Protein AF-A0A3B8IZH9-F1 (afdb_monomer_lite)

Foldseek 3Di:
DDDDDADDWDWDDDPQKIWTFGADDDDDDDDDDDDQDDDDPADPPFLLSVLSVVLSVVLVVQLVVLLVVQVVVLVVQLVPDDTAHPVGIDMDGPVVVVVSVVVSVVSNVVSVVVSVVSSCVSSVVVVCVSPDPVNVVVSCVRDDPVRD

Sequence (148 aa):
MDLRKVKAPIEGKKGQFHYYWDTDTSAIAHLTNMVVYVSSRYKPGSCPYEAIATHERVHGKDAVSSFNLHKDSLFTDLEGITVPQAATPFEGTGADVDAEEARLASKVGASLQRFGQKFHKSYSKLKAYRDSAHQYEKVNKQCPKGEW

pLDDT: mean 81.01, std 16.4, range [29.95, 96.31]

Radius of gyration: 24.13 Å; chains: 1; bounding box: 52×28×68 Å

Secondary structure (DSSP, 8-state):
------PPP--EEETTEEEE-BS-----------------SSPTTSHHHHHHHHHHHHHHHHHHHHHHHHHHHHHHHHHT----BTTB-EEE-HHHHHHHHHHHHHHHHHHHHHHHHHHHHHHHHHHHHHTSHHHHHHHHTTS-GGG-

Structure (mmCIF, N/CA/C/O backbone):
data_AF-A0A3B8IZH9-F1
#
_entry.id   AF-A0A3B8IZH9-F1
#
loop_
_atom_site.group_PDB
_atom_site.id
_atom_site.type_symbol
_atom_site.label_atom_id
_atom_site.label_alt_id
_atom_site.label_comp_id
_atom_site.label_asym_id
_atom_site.label_entity_id
_atom_site.label_seq_id
_atom_site.pdbx_PDB_ins_code
_atom_site.Cartn_x
_atom_site.Cartn_y
_atom_site.Cartn_z
_atom_site.occupancy
_atom_site.B_iso_or_equiv
_atom_site.auth_seq_id
_atom_site.auth_comp_id
_atom_site.auth_asym_id
_atom_site.auth_atom_id
_atom_site.pdbx_PDB_model_num
ATOM 1 N N . MET A 1 1 ? 2.665 -16.181 0.357 1.00 37.72 1 MET A N 1
ATOM 2 C CA . MET A 1 1 ? 4.011 -16.712 0.087 1.00 37.72 1 MET A CA 1
ATOM 3 C C . MET A 1 1 ? 3.879 -17.439 -1.230 1.00 37.72 1 MET A C 1
ATOM 5 O O . MET A 1 1 ? 3.175 -18.435 -1.265 1.00 37.72 1 MET A O 1
ATOM 9 N N . ASP A 1 2 ? 4.405 -16.870 -2.304 1.00 33.75 2 ASP A N 1
ATOM 10 C CA . ASP A 1 2 ? 4.491 -17.550 -3.593 1.00 33.75 2 ASP A CA 1
ATOM 11 C C . ASP A 1 2 ? 5.787 -17.061 -4.236 1.00 33.75 2 ASP A C 1
ATOM 13 O O . ASP A 1 2 ? 6.038 -15.857 -4.300 1.00 33.75 2 ASP A O 1
ATOM 17 N N . LEU A 1 3 ? 6.677 -17.999 -4.536 1.00 29.95 3 LEU A N 1
ATOM 18 C CA . LEU A 1 3 ? 8.055 -17.743 -4.940 1.00 29.95 3 LEU A CA 1
ATOM 19 C C . LEU A 1 3 ? 8.235 -18.311 -6.337 1.00 29.95 3 LEU A C 1
ATOM 21 O O . LEU A 1 3 ? 8.107 -19.520 -6.533 1.00 29.95 3 LEU A O 1
ATOM 25 N N . ARG A 1 4 ? 8.616 -17.463 -7.289 1.00 40.91 4 ARG A N 1
ATOM 26 C CA . ARG A 1 4 ? 9.207 -17.910 -8.551 1.00 40.91 4 ARG A CA 1
ATOM 27 C C . ARG A 1 4 ? 10.508 -17.140 -8.756 1.00 40.91 4 ARG A C 1
ATOM 29 O O . ARG A 1 4 ? 10.565 -15.938 -8.527 1.00 40.91 4 ARG A O 1
ATOM 36 N N . LYS A 1 5 ? 11.576 -17.902 -8.996 1.00 34.38 5 LYS A N 1
ATOM 37 C CA . LYS A 1 5 ? 12.979 -17.464 -9.001 1.00 34.38 5 LYS A CA 1
ATOM 38 C C . LYS A 1 5 ? 13.223 -16.419 -10.094 1.00 34.38 5 LYS A C 1
ATOM 40 O O . LYS A 1 5 ? 12.604 -16.509 -11.141 1.00 34.38 5 LYS A O 1
ATOM 45 N N . VAL A 1 6 ? 14.180 -15.522 -9.858 1.00 35.50 6 VAL A N 1
ATOM 46 C CA . VAL A 1 6 ? 14.685 -14.550 -10.840 1.00 35.50 6 VAL A CA 1
ATOM 47 C C . VAL A 1 6 ? 16.145 -14.885 -11.148 1.00 35.50 6 VAL A C 1
ATOM 49 O O . VAL A 1 6 ? 16.938 -15.085 -10.220 1.00 35.50 6 VAL A O 1
ATOM 52 N N . LYS A 1 7 ? 16.507 -14.963 -12.432 1.00 37.91 7 LYS A N 1
ATOM 53 C CA . LYS A 1 7 ? 17.901 -14.903 -12.900 1.00 37.91 7 LYS A CA 1
ATOM 54 C C . LYS A 1 7 ? 18.195 -13.488 -13.411 1.00 37.91 7 LYS A C 1
ATOM 56 O O . LYS A 1 7 ? 17.334 -12.843 -13.990 1.00 37.91 7 LYS A O 1
ATOM 61 N N . ALA A 1 8 ? 19.406 -13.005 -13.139 1.00 40.00 8 ALA A N 1
ATOM 62 C CA . ALA A 1 8 ? 19.868 -11.672 -13.524 1.00 40.00 8 ALA A CA 1
ATOM 63 C C . ALA A 1 8 ? 19.878 -11.471 -15.058 1.00 40.00 8 ALA A C 1
ATOM 65 O O . ALA A 1 8 ? 20.064 -12.457 -15.781 1.00 40.00 8 ALA A O 1
ATOM 66 N N . PRO A 1 9 ? 19.733 -10.224 -15.554 1.00 47.81 9 PRO A N 1
ATOM 67 C CA . PRO A 1 9 ? 19.901 -9.909 -16.973 1.00 47.81 9 PRO A CA 1
ATOM 68 C C . PRO A 1 9 ? 21.311 -10.288 -17.451 1.00 47.81 9 PRO A C 1
ATOM 70 O O . PRO A 1 9 ? 22.291 -10.168 -16.712 1.00 47.81 9 PRO A O 1
ATOM 73 N N . ILE A 1 10 ? 21.412 -10.784 -18.686 1.00 50.88 10 ILE A N 1
ATOM 74 C CA . ILE A 1 10 ? 22.680 -11.178 -19.311 1.00 50.88 10 ILE A CA 1
ATOM 75 C C . ILE A 1 10 ? 23.115 -10.035 -20.232 1.00 50.88 10 ILE A C 1
ATOM 77 O O . ILE A 1 10 ? 22.458 -9.774 -21.233 1.00 50.88 10 ILE A O 1
ATOM 81 N N . GLU A 1 11 ? 24.224 -9.367 -19.914 1.00 52.03 11 GLU A N 1
ATOM 82 C CA . GLU A 1 11 ? 24.838 -8.375 -20.803 1.00 52.03 11 GLU A CA 1
ATOM 83 C C . GLU A 1 11 ? 25.714 -9.055 -21.867 1.00 52.03 11 GLU A C 1
ATOM 85 O O . GLU A 1 11 ? 26.584 -9.874 -21.554 1.00 52.03 11 GLU A O 1
ATOM 90 N N . GLY A 1 12 ? 25.533 -8.676 -23.134 1.00 52.47 12 GLY A N 1
ATOM 91 C CA . GLY A 1 12 ? 26.437 -9.020 -24.236 1.00 52.47 12 GLY A CA 1
ATOM 92 C C . GLY A 1 12 ? 27.044 -7.764 -24.867 1.00 52.47 12 GLY A C 1
ATOM 93 O O . GLY A 1 12 ? 26.347 -6.768 -25.050 1.00 52.47 12 GLY A O 1
ATOM 94 N N . LYS A 1 13 ? 28.333 -7.801 -25.233 1.00 47.34 13 LYS A N 1
ATOM 95 C CA . LYS A 1 13 ? 29.007 -6.732 -25.997 1.00 47.34 13 LYS A CA 1
ATOM 96 C C . LYS A 1 13 ? 29.389 -7.229 -27.387 1.00 47.34 13 LYS A C 1
ATOM 98 O O . LYS A 1 13 ? 30.097 -8.228 -27.508 1.00 47.34 13 LYS A O 1
ATOM 103 N N . LYS A 1 14 ? 28.992 -6.503 -28.437 1.00 47.69 14 LYS A N 1
ATOM 104 C CA . LYS A 1 14 ? 29.500 -6.699 -29.807 1.00 47.69 14 LYS A CA 1
ATOM 105 C C . LYS A 1 14 ? 29.842 -5.338 -30.418 1.00 47.69 14 LYS A C 1
ATOM 107 O O . LYS A 1 14 ? 28.968 -4.625 -30.901 1.00 47.69 14 LYS A O 1
ATOM 112 N N . GLY A 1 15 ? 31.122 -4.964 -30.395 1.00 56.31 15 GLY A N 1
ATOM 113 C CA . GLY A 1 15 ? 31.566 -3.632 -30.829 1.00 56.31 15 GLY A CA 1
ATOM 114 C C . GLY A 1 15 ? 31.146 -2.535 -29.840 1.00 56.31 15 GLY A C 1
ATOM 115 O O . GLY A 1 15 ? 31.372 -2.689 -28.644 1.00 56.31 15 GLY A O 1
ATOM 116 N N . GLN A 1 16 ? 30.547 -1.440 -30.328 1.00 52.84 16 GLN A N 1
ATOM 117 C CA . GLN A 1 16 ? 29.995 -0.352 -29.494 1.00 52.84 16 GLN A CA 1
ATOM 118 C C . GLN A 1 16 ? 28.569 -0.625 -28.974 1.00 52.84 16 GLN A C 1
ATOM 120 O O . GLN A 1 16 ? 28.047 0.169 -28.195 1.00 52.84 16 GLN A O 1
ATOM 125 N N . PHE A 1 17 ? 27.941 -1.727 -29.397 1.00 54.28 17 PHE A N 1
ATOM 126 C CA . PHE A 1 17 ? 26.561 -2.057 -29.046 1.00 54.28 17 PHE A CA 1
ATOM 127 C C . PHE A 1 17 ? 26.495 -2.963 -27.813 1.00 54.28 17 PHE A C 1
ATOM 129 O O . PHE A 1 17 ? 27.191 -3.986 -27.727 1.00 54.28 17 PHE A O 1
ATOM 136 N N . HIS A 1 18 ? 25.636 -2.562 -26.880 1.00 64.44 18 HIS A N 1
ATOM 137 C CA . HIS A 1 18 ? 25.226 -3.287 -25.689 1.00 64.44 18 HIS A CA 1
ATOM 138 C C . HIS A 1 18 ? 23.857 -3.920 -25.950 1.00 64.44 18 HIS A C 1
ATOM 140 O O . HIS A 1 18 ? 22.973 -3.285 -26.527 1.00 64.44 18 HIS A O 1
ATOM 146 N N . TYR A 1 19 ? 23.700 -5.170 -25.523 1.00 60.69 19 TYR A N 1
ATOM 147 C CA . TYR A 1 19 ? 22.438 -5.898 -25.587 1.00 60.69 19 TYR A CA 1
ATOM 148 C C . TYR A 1 19 ? 21.927 -6.087 -24.164 1.00 60.69 19 TYR A C 1
ATOM 150 O O . TYR A 1 19 ? 22.653 -6.623 -23.323 1.00 60.69 19 TYR A O 1
ATOM 158 N N . TYR A 1 20 ? 20.693 -5.656 -23.917 1.00 69.81 20 TYR A N 1
ATOM 159 C CA . TYR A 1 20 ? 20.012 -5.809 -22.635 1.00 69.81 20 TYR A CA 1
ATOM 160 C C . TYR A 1 20 ? 18.668 -6.508 -22.842 1.00 69.81 20 TYR A C 1
ATOM 162 O O . TYR A 1 20 ? 17.874 -6.140 -23.712 1.00 69.81 20 TYR A O 1
ATOM 170 N N . TRP A 1 21 ? 18.412 -7.526 -22.028 1.00 68.44 21 TRP A N 1
ATOM 171 C CA . TRP A 1 21 ? 17.106 -8.156 -21.913 1.00 68.44 21 TRP A CA 1
ATOM 172 C C . TRP A 1 21 ? 16.899 -8.688 -20.502 1.00 68.44 21 TRP A C 1
ATOM 174 O O . TRP A 1 21 ? 17.843 -9.134 -19.842 1.00 68.44 21 TRP A O 1
ATOM 184 N N . ASP A 1 22 ? 15.649 -8.668 -20.057 1.00 65.56 22 ASP A N 1
ATOM 185 C CA . ASP A 1 22 ? 15.255 -9.338 -18.830 1.00 65.56 22 ASP A CA 1
ATOM 186 C C . ASP A 1 22 ? 14.994 -10.823 -19.128 1.00 65.56 22 ASP A C 1
ATOM 188 O O . ASP A 1 22 ? 14.516 -11.189 -20.207 1.00 65.56 22 ASP A O 1
ATOM 192 N N . THR A 1 23 ? 15.361 -11.691 -18.188 1.00 57.06 23 THR A N 1
ATOM 193 C CA . THR A 1 23 ? 15.117 -13.137 -18.306 1.00 57.06 23 THR A CA 1
ATOM 194 C C . THR A 1 23 ? 13.919 -13.590 -17.485 1.00 57.06 23 THR A C 1
ATOM 196 O O . THR A 1 23 ? 13.325 -14.597 -17.849 1.00 57.06 23 THR A O 1
ATOM 199 N N . ASP A 1 24 ? 13.546 -12.841 -16.440 1.00 60.03 24 ASP A N 1
ATOM 200 C CA . ASP A 1 24 ? 12.387 -13.106 -15.584 1.00 60.03 24 ASP A CA 1
ATOM 201 C C . ASP A 1 24 ? 12.008 -11.831 -14.804 1.00 60.03 24 ASP A C 1
ATOM 203 O O . ASP A 1 24 ? 12.669 -11.464 -13.831 1.00 60.03 24 ASP A O 1
ATOM 207 N N . THR A 1 25 ? 10.895 -11.183 -15.158 1.00 60.88 25 THR A N 1
ATOM 208 C CA . THR A 1 25 ? 10.370 -10.050 -14.380 1.00 60.88 25 THR A CA 1
ATOM 209 C C . THR A 1 25 ? 9.379 -10.549 -13.329 1.00 60.88 25 THR A C 1
ATOM 211 O O . THR A 1 25 ? 8.349 -11.138 -13.657 1.00 60.88 25 THR A O 1
ATOM 214 N N . SER A 1 26 ? 9.650 -10.285 -12.047 1.00 62.72 26 SER A N 1
ATOM 215 C CA . SER A 1 26 ? 8.720 -10.585 -10.949 1.00 62.72 26 SER A CA 1
ATOM 216 C C . SER A 1 26 ? 8.409 -9.332 -10.134 1.00 62.72 26 SER A C 1
ATOM 218 O O . SER A 1 26 ? 9.321 -8.593 -9.761 1.00 62.72 26 SER A O 1
ATOM 220 N N . ALA A 1 27 ? 7.132 -9.114 -9.819 1.00 65.25 27 ALA A N 1
ATOM 221 C CA . ALA A 1 27 ? 6.690 -8.052 -8.924 1.00 65.25 27 ALA A CA 1
ATOM 222 C C . ALA A 1 27 ? 6.113 -8.652 -7.641 1.00 65.25 27 ALA A C 1
ATOM 224 O O . ALA A 1 27 ? 5.201 -9.477 -7.681 1.00 65.25 27 ALA A O 1
ATOM 225 N N . ILE A 1 28 ? 6.620 -8.209 -6.489 1.00 66.62 28 ILE A N 1
ATOM 226 C CA . ILE A 1 28 ? 6.124 -8.635 -5.181 1.00 66.62 28 ILE A CA 1
ATOM 227 C C . ILE A 1 28 ? 5.751 -7.394 -4.377 1.00 66.62 28 ILE A C 1
ATOM 229 O O . ILE A 1 28 ? 6.584 -6.524 -4.133 1.00 66.62 28 ILE A O 1
ATOM 233 N N . ALA A 1 29 ? 4.490 -7.316 -3.954 1.00 72.75 29 ALA A N 1
ATOM 234 C CA . ALA A 1 29 ? 3.994 -6.237 -3.111 1.00 72.75 29 ALA A CA 1
ATOM 235 C C . ALA A 1 29 ? 3.723 -6.756 -1.694 1.00 72.75 29 ALA A C 1
ATOM 237 O O . ALA A 1 29 ? 2.959 -7.704 -1.499 1.00 72.75 29 ALA A O 1
ATOM 238 N N . HIS A 1 30 ? 4.318 -6.099 -0.700 1.00 71.81 30 HIS A N 1
ATOM 239 C CA . HIS A 1 30 ? 4.104 -6.390 0.712 1.00 71.81 30 HIS A CA 1
ATOM 240 C C . HIS A 1 30 ? 3.637 -5.141 1.449 1.00 71.81 30 HIS A C 1
ATOM 242 O O . HIS A 1 30 ? 4.207 -4.065 1.287 1.00 71.81 30 HIS A O 1
ATOM 248 N N . LEU A 1 31 ? 2.645 -5.309 2.321 1.00 75.88 31 LEU A N 1
ATOM 249 C CA . LEU A 1 31 ? 2.376 -4.348 3.381 1.00 75.88 31 LEU A CA 1
ATOM 250 C C . LEU A 1 31 ? 3.236 -4.740 4.588 1.00 75.88 31 LEU A C 1
ATOM 252 O O . LEU A 1 31 ? 2.957 -5.743 5.243 1.00 75.88 31 LEU A O 1
ATOM 256 N N . THR A 1 32 ? 4.304 -3.991 4.854 1.00 73.44 32 THR A N 1
ATOM 257 C CA . THR A 1 32 ? 5.221 -4.255 5.973 1.00 73.44 32 THR A CA 1
ATOM 258 C C . THR A 1 32 ? 5.010 -3.264 7.119 1.00 73.44 32 THR A C 1
ATOM 260 O O . THR A 1 32 ? 4.627 -2.117 6.902 1.00 73.44 32 THR A O 1
ATOM 263 N N . ASN A 1 33 ? 5.272 -3.723 8.350 1.00 63.34 33 ASN A N 1
ATOM 264 C CA . ASN A 1 33 ? 5.485 -2.904 9.552 1.00 63.34 33 ASN A CA 1
ATOM 265 C C . ASN A 1 33 ? 4.461 -1.787 9.808 1.00 63.34 33 ASN A C 1
ATOM 267 O O . ASN A 1 33 ? 4.828 -0.639 10.056 1.00 63.34 33 ASN A O 1
ATOM 271 N N . MET A 1 34 ? 3.169 -2.114 9.810 1.00 67.44 34 MET A N 1
ATOM 272 C CA . MET A 1 34 ? 2.176 -1.143 10.250 1.00 67.44 34 MET A CA 1
ATOM 273 C C . MET A 1 34 ? 2.143 -1.091 11.785 1.00 67.44 34 MET A C 1
ATOM 275 O O . MET A 1 34 ? 1.558 -1.953 12.440 1.00 67.44 34 MET A O 1
ATOM 279 N N . VAL A 1 35 ? 2.800 -0.082 12.356 1.00 68.56 35 VAL A N 1
ATOM 280 C CA . VAL A 1 35 ? 2.801 0.161 13.802 1.00 68.56 35 VAL A CA 1
ATOM 281 C C . VAL A 1 35 ? 1.610 1.046 14.155 1.00 68.56 35 VAL A C 1
ATOM 283 O O . VAL A 1 35 ? 1.510 2.176 13.679 1.00 68.56 35 VAL A O 1
ATOM 286 N N . VAL A 1 36 ? 0.704 0.534 14.989 1.00 66.19 36 VAL A N 1
ATOM 287 C CA . VAL A 1 36 ? -0.372 1.336 15.583 1.00 66.19 36 VAL A CA 1
ATOM 288 C C . VAL A 1 36 ? 0.069 1.768 16.972 1.00 66.19 36 VAL A C 1
ATOM 290 O O . VAL A 1 36 ? 0.256 0.932 17.856 1.00 66.19 36 VAL A O 1
ATOM 293 N N . TYR A 1 37 ? 0.251 3.072 17.157 1.00 69.31 37 TYR A N 1
ATOM 294 C CA . TYR A 1 37 ? 0.562 3.646 18.460 1.00 69.31 37 TYR A CA 1
ATOM 295 C C . TYR A 1 37 ? -0.732 3.963 19.195 1.00 69.31 37 TYR A C 1
ATOM 297 O O . TYR A 1 37 ? -1.506 4.809 18.758 1.00 69.31 37 TYR A O 1
ATOM 305 N N . VAL A 1 38 ? -0.936 3.307 20.333 1.00 68.94 38 VAL A N 1
ATOM 306 C CA . VAL A 1 38 ? -2.065 3.586 21.219 1.00 68.94 38 VAL A CA 1
ATOM 307 C C . VAL A 1 38 ? -1.584 4.520 22.320 1.00 68.94 38 VAL A C 1
ATOM 309 O O . VAL A 1 38 ? -0.920 4.090 23.262 1.00 68.94 38 VAL A O 1
ATOM 312 N N . SER A 1 39 ? -1.901 5.808 22.197 1.00 68.69 39 SER A N 1
ATOM 313 C CA . SER A 1 39 ? -1.751 6.745 23.310 1.00 68.69 39 SER A CA 1
ATOM 314 C C . SER A 1 39 ? -2.991 6.639 24.189 1.00 68.69 39 SER A C 1
ATOM 316 O O . SER A 1 39 ? -4.100 6.922 23.739 1.00 68.69 39 SER A O 1
ATOM 318 N N . SER A 1 40 ? -2.818 6.197 25.431 1.00 78.12 40 SER A N 1
ATOM 319 C CA . SER A 1 40 ? -3.920 6.036 26.374 1.00 78.12 40 SER A CA 1
ATOM 320 C C . SER A 1 40 ? -3.549 6.630 27.723 1.00 78.12 40 SER A C 1
ATOM 322 O O . SER A 1 40 ? -2.469 6.371 28.250 1.00 78.12 40 SER A O 1
ATOM 324 N N . ARG A 1 41 ? -4.470 7.410 28.297 1.00 86.88 41 ARG A N 1
ATOM 325 C CA . ARG A 1 41 ? -4.372 7.893 29.684 1.00 86.88 41 ARG A CA 1
ATOM 326 C C . ARG A 1 41 ? -4.652 6.792 30.712 1.00 86.88 41 ARG A C 1
ATOM 328 O O . ARG A 1 41 ? -4.431 6.990 31.901 1.00 86.88 41 ARG A O 1
ATOM 335 N N . TYR A 1 42 ? -5.183 5.660 30.257 1.00 88.69 42 TYR A N 1
ATOM 336 C CA . TYR A 1 42 ? -5.584 4.547 31.102 1.00 88.69 42 TYR A CA 1
ATOM 337 C C . TYR A 1 42 ? -4.433 3.571 31.304 1.00 88.69 42 TYR A C 1
ATOM 339 O O . TYR A 1 42 ? -3.631 3.326 30.402 1.00 88.69 42 TYR A O 1
ATOM 347 N N . LYS A 1 43 ? -4.371 2.977 32.495 1.00 89.88 43 LYS A N 1
ATOM 348 C CA . LYS A 1 43 ? -3.353 1.983 32.830 1.00 89.88 43 LYS A CA 1
ATOM 349 C C . LYS A 1 43 ? -3.530 0.724 31.961 1.00 89.88 43 LYS A C 1
ATOM 351 O O . LYS A 1 43 ? -4.665 0.248 31.852 1.00 89.88 43 LYS A O 1
ATOM 356 N N . PRO A 1 44 ? -2.448 0.136 31.414 1.00 91.00 44 PRO A N 1
ATOM 357 C CA . PRO A 1 44 ? -2.507 -1.174 30.767 1.00 91.00 44 PRO A CA 1
ATOM 358 C C . PRO A 1 44 ? -3.213 -2.229 31.630 1.00 91.00 44 PRO A C 1
ATOM 360 O O . PRO A 1 44 ? -2.988 -2.284 32.842 1.00 91.00 44 PRO A O 1
ATOM 363 N N . GLY A 1 45 ? -4.082 -3.036 31.014 1.00 88.75 45 GLY A N 1
ATOM 364 C CA . GLY A 1 45 ? -4.915 -4.037 31.691 1.00 88.75 45 GLY A CA 1
ATOM 365 C C . GLY A 1 45 ? -6.215 -3.513 32.321 1.00 88.75 45 GLY A C 1
ATOM 366 O O . GLY A 1 45 ? -7.015 -4.318 32.790 1.00 88.75 45 GLY A O 1
ATOM 367 N N . SER A 1 46 ? -6.460 -2.197 32.340 1.00 93.06 46 SER A N 1
ATOM 368 C CA . SER A 1 46 ? -7.787 -1.653 32.685 1.00 93.06 46 SER A CA 1
ATOM 369 C C . SER A 1 46 ? -8.777 -1.839 31.529 1.00 93.06 46 SER A C 1
ATOM 371 O O . SER A 1 46 ? -8.362 -1.865 30.368 1.00 93.06 46 SER A O 1
ATOM 373 N N . CYS A 1 47 ? -10.084 -1.915 31.815 1.00 94.00 47 CYS A N 1
ATOM 374 C CA . CYS A 1 47 ? -11.087 -2.083 30.759 1.00 94.00 47 CYS A CA 1
ATOM 375 C C . CYS A 1 47 ? -10.992 -0.992 29.669 1.00 94.00 47 CYS A C 1
ATOM 377 O O . CYS A 1 47 ? -10.894 -1.355 28.494 1.00 94.00 47 CYS A O 1
ATOM 379 N N . PRO A 1 48 ? -10.928 0.321 29.992 1.00 93.62 48 PRO A N 1
ATOM 380 C CA . PRO A 1 48 ? -10.812 1.369 28.974 1.00 93.62 48 PRO A CA 1
ATOM 381 C C . PRO A 1 48 ? -9.565 1.238 28.101 1.00 93.62 48 PRO A C 1
ATOM 383 O O . PRO A 1 48 ? -9.621 1.483 26.895 1.00 93.62 48 PRO A O 1
ATOM 386 N N . TYR A 1 49 ? -8.437 0.835 28.698 1.00 92.81 49 TYR A N 1
ATOM 387 C CA . TYR A 1 49 ? -7.209 0.601 27.950 1.00 92.81 49 TYR A CA 1
ATOM 388 C C . TYR A 1 49 ? -7.395 -0.525 26.932 1.00 92.81 49 TYR A C 1
ATOM 390 O O . TYR A 1 49 ? -7.083 -0.332 25.760 1.00 92.81 49 TYR A O 1
ATOM 398 N N . GLU A 1 50 ? -7.941 -1.671 27.346 1.00 92.62 50 GLU A N 1
ATOM 399 C CA . GLU A 1 50 ? -8.158 -2.816 26.452 1.00 92.62 50 GLU A CA 1
ATOM 400 C C . GLU A 1 50 ? -9.210 -2.525 25.369 1.00 92.62 50 GLU A C 1
ATOM 402 O O . GLU A 1 50 ? -9.052 -2.948 24.219 1.00 92.62 50 GLU A O 1
ATOM 407 N N . ALA A 1 51 ? -10.254 -1.759 25.699 1.00 93.50 51 ALA A N 1
ATOM 408 C CA . ALA A 1 51 ? -11.282 -1.333 24.753 1.00 93.50 51 ALA A CA 1
ATOM 409 C C . ALA A 1 51 ? -10.702 -0.417 23.659 1.00 93.50 51 ALA A C 1
ATOM 411 O O . ALA A 1 51 ? -10.921 -0.659 22.468 1.00 93.50 51 ALA A O 1
ATOM 412 N N . ILE A 1 52 ? -9.898 0.585 24.041 1.00 91.81 52 ILE A N 1
ATOM 413 C CA . ILE A 1 52 ? -9.174 1.441 23.090 1.00 91.81 52 ILE A CA 1
ATOM 414 C C . ILE A 1 52 ? -8.163 0.607 22.302 1.00 91.81 52 ILE A C 1
ATOM 416 O O . ILE A 1 52 ? -8.167 0.647 21.080 1.00 91.81 52 ILE A O 1
ATOM 420 N N . ALA A 1 53 ? -7.338 -0.214 22.954 1.00 89.88 53 A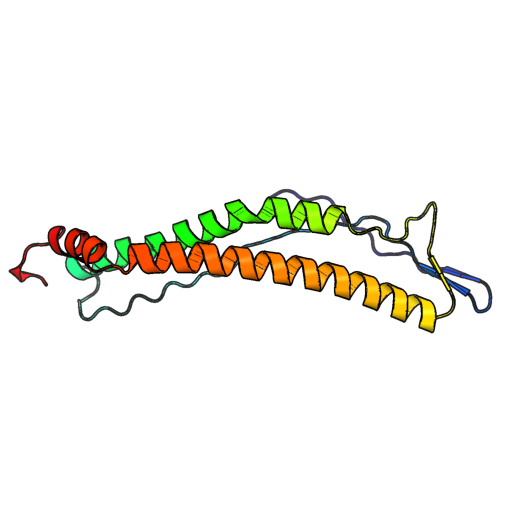LA A N 1
ATOM 421 C CA . ALA A 1 53 ? -6.342 -1.026 22.257 1.00 89.88 53 ALA A CA 1
ATOM 422 C C . ALA A 1 53 ? -6.988 -1.954 21.212 1.00 89.88 53 ALA A C 1
ATOM 424 O O . ALA A 1 53 ? -6.461 -2.138 20.114 1.00 89.88 53 ALA A O 1
ATOM 425 N N . THR A 1 54 ? -8.160 -2.509 21.522 1.00 90.25 54 THR A N 1
ATOM 426 C CA . THR A 1 54 ? -8.946 -3.320 20.587 1.00 90.25 54 THR A CA 1
ATOM 427 C C . THR A 1 54 ? -9.492 -2.495 19.426 1.00 90.25 54 THR A C 1
ATOM 429 O O . THR A 1 54 ? -9.441 -2.965 18.288 1.00 90.25 54 THR A O 1
ATOM 432 N N . HIS A 1 55 ? -9.975 -1.277 19.685 1.00 92.19 55 HIS A N 1
ATOM 433 C CA . HIS A 1 55 ? -10.380 -0.334 18.642 1.00 92.19 55 HIS A CA 1
ATOM 434 C C . HIS A 1 55 ? -9.216 -0.019 17.696 1.00 92.19 55 HIS A C 1
ATOM 436 O O . HIS A 1 55 ? -9.338 -0.191 16.485 1.00 92.19 55 HIS A O 1
ATOM 442 N N . GLU A 1 56 ? -8.060 0.328 18.252 1.00 89.00 56 GLU A N 1
ATOM 443 C CA . GLU A 1 56 ? -6.884 0.739 17.490 1.00 89.00 56 GLU A CA 1
ATOM 444 C C . GLU A 1 56 ? -6.347 -0.390 16.588 1.00 89.00 56 GLU A C 1
ATOM 446 O O . GLU A 1 56 ? -5.937 -0.170 15.445 1.00 89.00 56 GLU A O 1
ATOM 451 N N . ARG A 1 57 ? -6.448 -1.653 17.030 1.00 88.12 57 ARG A N 1
ATOM 452 C CA . ARG A 1 57 ? -6.117 -2.829 16.197 1.00 88.12 57 ARG A CA 1
ATOM 453 C C . ARG A 1 57 ? -6.963 -2.927 14.921 1.00 88.12 57 ARG A C 1
ATOM 455 O O . ARG A 1 57 ? -6.537 -3.576 13.962 1.00 88.12 57 ARG A O 1
ATOM 462 N N . VAL A 1 58 ? -8.148 -2.313 14.875 1.00 90.00 58 VAL A N 1
ATOM 463 C CA . VAL A 1 58 ? -9.003 -2.316 13.678 1.00 90.00 58 VAL A CA 1
ATOM 464 C C . VAL A 1 58 ? -8.378 -1.508 12.543 1.00 90.00 58 VAL A C 1
ATOM 466 O O . VAL A 1 58 ? -8.503 -1.927 11.392 1.00 90.00 58 VAL A O 1
ATOM 469 N N . HIS A 1 59 ? -7.616 -0.448 12.832 1.00 89.62 59 HIS A N 1
ATOM 470 C CA . HIS A 1 59 ? -6.912 0.313 11.793 1.00 89.62 59 HIS A CA 1
ATOM 471 C C . HIS A 1 59 ? -5.967 -0.566 10.974 1.00 89.62 59 HIS A C 1
ATOM 473 O O . HIS A 1 59 ? -5.875 -0.403 9.759 1.00 89.62 59 HIS A O 1
ATOM 479 N N . GLY A 1 60 ? -5.338 -1.570 11.596 1.00 87.12 60 GLY A N 1
ATOM 480 C CA . GLY A 1 60 ? -4.514 -2.528 10.859 1.00 87.12 60 GLY A CA 1
ATOM 481 C C . GLY A 1 60 ? -5.280 -3.409 9.899 1.00 87.12 60 GLY A C 1
ATOM 482 O O . GLY A 1 60 ? -4.826 -3.640 8.778 1.00 87.12 60 GLY A O 1
ATOM 483 N N . LYS A 1 61 ? -6.482 -3.835 10.283 1.00 88.56 61 LYS A N 1
ATOM 484 C CA . LYS A 1 61 ? -7.369 -4.560 9.369 1.00 88.56 61 LYS A CA 1
ATOM 485 C C . LYS A 1 61 ? -7.825 -3.664 8.219 1.00 88.56 61 LYS A C 1
ATOM 487 O O . LYS A 1 61 ? -7.855 -4.115 7.077 1.00 88.56 61 LYS A O 1
ATOM 492 N N . ASP A 1 62 ? -8.121 -2.398 8.500 1.00 91.75 62 ASP A N 1
ATOM 493 C CA . ASP A 1 62 ? -8.553 -1.428 7.493 1.00 91.75 62 ASP A CA 1
ATOM 494 C C . ASP A 1 62 ? -7.422 -1.087 6.497 1.00 91.75 62 ASP A C 1
ATOM 496 O O . ASP A 1 62 ? -7.676 -0.948 5.295 1.00 91.75 62 ASP A O 1
ATOM 500 N N . ALA A 1 63 ? -6.165 -1.038 6.951 1.00 90.50 63 ALA A N 1
ATOM 501 C CA . ALA A 1 63 ? -4.997 -0.900 6.080 1.00 90.50 63 ALA A CA 1
ATOM 502 C C . ALA A 1 63 ? -4.803 -2.132 5.183 1.00 90.50 63 ALA A C 1
ATOM 504 O O . ALA A 1 63 ? -4.661 -1.988 3.970 1.00 90.50 63 ALA A O 1
ATOM 505 N N . VAL A 1 64 ? -4.871 -3.347 5.741 1.00 90.56 64 VAL A N 1
ATOM 506 C CA . VAL A 1 64 ? -4.798 -4.597 4.958 1.00 90.56 64 VAL A CA 1
ATOM 507 C C . VAL A 1 64 ? -5.928 -4.669 3.928 1.00 90.56 64 VAL A C 1
ATOM 509 O O . VAL A 1 64 ? -5.690 -5.017 2.774 1.00 90.56 64 VAL A O 1
ATOM 512 N N . SER A 1 65 ? -7.149 -4.297 4.316 1.00 92.06 65 SER A N 1
ATOM 513 C CA . SER A 1 65 ? -8.304 -4.235 3.415 1.00 92.06 65 SER A CA 1
ATOM 514 C C . SER A 1 65 ? -8.073 -3.242 2.271 1.00 92.06 65 SER A C 1
ATOM 516 O O . SER A 1 65 ? -8.242 -3.587 1.103 1.00 92.06 65 SER A O 1
ATOM 518 N N . SER A 1 66 ? -7.585 -2.037 2.587 1.00 93.56 66 SER A N 1
ATOM 519 C CA . SER A 1 66 ? -7.260 -1.013 1.584 1.00 93.56 66 SER A CA 1
ATOM 520 C C . SER A 1 66 ? -6.144 -1.461 0.641 1.00 93.56 66 SER A C 1
ATOM 522 O O . SER A 1 66 ? -6.215 -1.202 -0.555 1.00 93.56 66 SER A O 1
ATOM 524 N N . PHE A 1 67 ? -5.124 -2.153 1.152 1.00 92.69 67 PHE A N 1
ATOM 525 C CA . PHE A 1 67 ? -4.064 -2.739 0.333 1.00 92.69 67 PHE A CA 1
ATOM 526 C C . PHE A 1 67 ? -4.629 -3.794 -0.627 1.00 92.69 67 PHE A C 1
ATOM 528 O O . PHE A 1 67 ? -4.418 -3.707 -1.836 1.00 92.69 67 PHE A O 1
ATOM 535 N N . ASN A 1 68 ? -5.402 -4.751 -0.104 1.00 91.94 68 ASN A N 1
ATOM 536 C CA . ASN A 1 68 ? -5.992 -5.834 -0.891 1.00 91.94 68 ASN A CA 1
ATOM 537 C C . ASN A 1 68 ? -6.963 -5.336 -1.963 1.00 91.94 68 ASN A C 1
ATOM 539 O O . ASN A 1 68 ? -7.051 -5.951 -3.018 1.00 91.94 68 ASN A O 1
ATOM 543 N N . LEU A 1 69 ? -7.651 -4.221 -1.718 1.00 94.56 69 LEU A N 1
ATOM 544 C CA . LEU A 1 69 ? -8.552 -3.612 -2.691 1.00 94.56 69 LEU A CA 1
ATOM 545 C C . LEU A 1 69 ? -7.819 -3.080 -3.935 1.00 94.56 69 LEU A C 1
ATOM 547 O O . LEU A 1 69 ? -8.398 -3.054 -5.016 1.00 94.56 69 LEU A O 1
ATOM 551 N N . HIS A 1 70 ? -6.564 -2.638 -3.792 1.00 93.75 70 HIS A N 1
ATOM 552 C CA . HIS A 1 70 ? -5.837 -1.934 -4.861 1.00 93.75 70 HIS A CA 1
ATOM 553 C C . HIS A 1 70 ? -4.647 -2.703 -5.433 1.00 93.75 70 HIS A C 1
ATOM 555 O O . HIS A 1 70 ? -4.143 -2.316 -6.488 1.00 93.75 70 HIS A O 1
ATOM 561 N N . LYS A 1 71 ? -4.190 -3.774 -4.773 1.00 90.50 71 LYS A N 1
ATOM 562 C CA . LYS A 1 71 ? -3.002 -4.535 -5.197 1.00 90.50 71 LYS A CA 1
ATOM 563 C C . LYS A 1 71 ? -3.146 -5.140 -6.601 1.00 90.50 71 LYS A C 1
ATOM 565 O O . LYS A 1 71 ? -2.178 -5.139 -7.347 1.00 90.50 71 LYS A O 1
ATOM 570 N N . ASP A 1 72 ? -4.344 -5.569 -6.999 1.00 90.88 72 ASP A N 1
ATOM 571 C CA . ASP A 1 72 ? -4.548 -6.209 -8.308 1.00 90.88 72 ASP A CA 1
ATOM 572 C C . ASP A 1 72 ? -4.430 -5.186 -9.449 1.00 90.88 72 ASP A C 1
ATOM 574 O O . ASP A 1 72 ? -3.872 -5.479 -10.503 1.00 90.88 72 ASP A O 1
ATOM 578 N N . SER A 1 73 ? -4.856 -3.939 -9.207 1.00 90.50 73 SER A N 1
ATOM 579 C CA . SER A 1 73 ? -4.625 -2.829 -10.141 1.00 90.50 73 SER A CA 1
ATOM 580 C C . SER A 1 73 ? -3.143 -2.475 -10.247 1.00 90.50 73 SER A C 1
ATOM 582 O O . SER A 1 73 ? -2.711 -2.090 -11.325 1.00 90.50 73 SER A O 1
ATOM 584 N N . LEU A 1 74 ? -2.370 -2.590 -9.160 1.00 90.19 74 LEU A N 1
ATOM 585 C CA . LEU A 1 74 ? -0.918 -2.420 -9.225 1.00 90.19 74 LEU A CA 1
ATOM 586 C C . LEU A 1 74 ? -0.288 -3.520 -10.085 1.00 90.19 74 LEU A C 1
ATOM 588 O O . LEU A 1 74 ? 0.521 -3.206 -10.948 1.00 90.19 74 LEU A O 1
ATOM 592 N N . PHE A 1 75 ? -0.667 -4.784 -9.880 1.00 89.38 75 PHE A N 1
ATOM 593 C CA . PHE A 1 75 ? -0.136 -5.885 -10.686 1.00 89.38 75 PHE A CA 1
ATOM 594 C C . PHE A 1 75 ? -0.508 -5.749 -12.160 1.00 89.38 75 PHE A C 1
ATOM 596 O O . PHE A 1 75 ? 0.375 -5.859 -12.998 1.00 89.38 75 PHE A O 1
ATOM 603 N N . THR A 1 76 ? -1.750 -5.374 -12.468 1.00 90.12 76 THR A N 1
ATOM 604 C CA . THR A 1 76 ? -2.175 -5.096 -13.850 1.00 90.12 76 THR A CA 1
ATOM 605 C C . THR A 1 76 ? -1.332 -3.984 -14.488 1.00 90.12 76 THR A C 1
ATOM 607 O O . THR A 1 76 ? -0.876 -4.122 -15.621 1.00 90.12 76 THR A O 1
ATOM 610 N N . ASP A 1 77 ? -1.088 -2.885 -13.763 1.00 89.44 77 ASP A N 1
ATOM 611 C CA . ASP A 1 77 ? -0.260 -1.777 -14.255 1.00 89.44 77 ASP A CA 1
ATOM 612 C C . ASP A 1 77 ? 1.191 -2.226 -14.518 1.00 89.44 77 ASP A C 1
ATOM 614 O O . ASP A 1 77 ? 1.792 -1.802 -15.505 1.00 89.44 77 ASP A O 1
ATOM 618 N N . LEU A 1 78 ? 1.754 -3.074 -13.648 1.00 88.81 78 LEU A N 1
ATOM 619 C CA . LEU A 1 78 ? 3.124 -3.584 -13.769 1.00 88.81 78 LEU A CA 1
ATOM 620 C C . LEU A 1 78 ? 3.265 -4.619 -14.892 1.00 88.81 78 LEU A C 1
ATOM 622 O O . LEU A 1 78 ? 4.226 -4.552 -15.651 1.00 88.81 78 LEU A O 1
ATOM 626 N N . GLU A 1 79 ? 2.304 -5.530 -15.037 1.00 87.31 79 GLU A N 1
ATOM 627 C CA . GLU A 1 79 ? 2.247 -6.515 -16.127 1.00 87.31 79 GLU A CA 1
ATOM 628 C C . GLU A 1 79 ? 2.106 -5.843 -17.501 1.00 87.31 79 GLU A C 1
ATOM 630 O O . GLU A 1 79 ? 2.595 -6.357 -18.504 1.00 87.31 79 GLU A O 1
ATOM 635 N N . GLY A 1 80 ? 1.489 -4.658 -17.553 1.00 87.06 80 GLY A N 1
ATOM 636 C CA . GLY A 1 80 ? 1.407 -3.840 -18.762 1.00 87.06 80 GLY A CA 1
ATOM 637 C C . GLY A 1 80 ? 2.724 -3.165 -19.174 1.00 87.06 80 GLY A C 1
ATOM 638 O O . GLY A 1 80 ? 2.787 -2.553 -20.244 1.00 87.06 80 GLY A O 1
ATOM 639 N N . ILE A 1 81 ? 3.782 -3.230 -18.357 1.00 88.62 81 ILE A N 1
ATOM 640 C CA . ILE A 1 81 ? 5.083 -2.650 -18.700 1.00 88.62 81 ILE A CA 1
ATOM 641 C C . ILE A 1 81 ? 5.831 -3.610 -19.623 1.00 88.62 81 ILE A C 1
ATOM 643 O 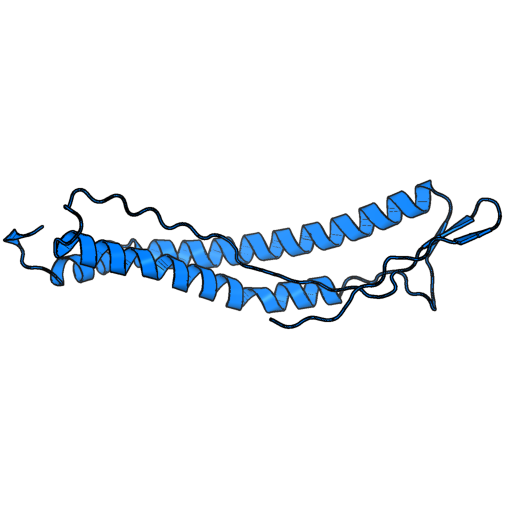O . ILE A 1 81 ? 6.372 -4.624 -19.199 1.00 88.62 81 ILE A O 1
ATOM 647 N N . THR A 1 82 ? 5.928 -3.246 -20.900 1.00 86.81 82 THR A N 1
ATOM 648 C CA . THR A 1 82 ? 6.791 -3.958 -21.846 1.00 86.81 82 THR A CA 1
ATOM 649 C C . THR A 1 82 ? 8.261 -3.763 -21.481 1.00 86.81 82 THR A C 1
ATOM 651 O O . THR A 1 82 ? 8.759 -2.628 -21.473 1.00 86.81 82 THR A O 1
ATOM 654 N N . VAL A 1 83 ? 8.933 -4.882 -21.220 1.00 84.06 83 VAL A N 1
ATOM 655 C CA . VAL A 1 83 ? 10.377 -4.981 -20.989 1.00 84.06 83 VAL A CA 1
ATOM 656 C C . VAL A 1 83 ? 11.045 -5.720 -22.157 1.00 84.06 83 VAL A C 1
ATOM 658 O O . VAL A 1 83 ? 10.408 -6.601 -22.746 1.00 84.06 83 VAL A O 1
ATOM 661 N N . PRO A 1 84 ? 12.301 -5.397 -22.508 1.00 83.69 84 PRO A N 1
ATOM 662 C CA . PRO A 1 84 ? 13.066 -6.157 -23.495 1.00 83.69 84 PRO A CA 1
ATOM 663 C C . PRO A 1 84 ? 13.225 -7.628 -23.083 1.00 83.69 84 PRO A C 1
ATOM 665 O O . PRO A 1 84 ? 13.500 -7.927 -21.922 1.00 83.69 84 PRO A O 1
ATOM 668 N N . GLN A 1 85 ? 13.053 -8.545 -24.035 1.00 79.56 85 GLN A N 1
ATOM 669 C CA . GLN A 1 85 ? 13.047 -9.999 -23.814 1.00 79.56 85 GLN A CA 1
ATOM 670 C C . GLN A 1 85 ? 14.189 -10.657 -24.585 1.00 79.56 85 GLN A C 1
ATOM 672 O O . GLN A 1 85 ? 14.644 -10.115 -25.584 1.00 79.56 85 GLN A O 1
ATOM 677 N N . ALA A 1 86 ? 14.614 -11.861 -24.197 1.00 72.94 86 ALA A N 1
ATOM 678 C CA . ALA A 1 86 ? 15.710 -12.561 -24.883 1.00 72.94 86 ALA A CA 1
ATOM 679 C C . ALA A 1 86 ? 15.478 -12.751 -26.399 1.00 72.94 86 ALA A C 1
ATOM 681 O O . ALA A 1 86 ? 16.425 -12.729 -27.180 1.00 72.94 86 ALA A O 1
ATOM 682 N N . ALA A 1 87 ? 14.219 -12.924 -26.823 1.00 77.62 87 ALA A N 1
ATOM 683 C CA . ALA A 1 87 ? 13.847 -13.047 -28.237 1.00 77.62 87 ALA A CA 1
ATOM 684 C C . ALA A 1 87 ? 13.857 -11.705 -28.997 1.00 77.62 87 ALA A C 1
ATOM 686 O O . ALA A 1 87 ? 13.935 -11.694 -30.223 1.00 77.62 87 ALA A O 1
ATOM 687 N N . THR A 1 88 ? 13.758 -10.588 -28.276 1.00 80.75 88 THR A N 1
ATOM 688 C CA . THR A 1 88 ? 13.737 -9.217 -28.802 1.00 80.75 88 THR A CA 1
ATOM 689 C C . THR A 1 88 ? 14.502 -8.304 -27.834 1.00 80.75 88 THR A C 1
ATOM 691 O O . THR A 1 88 ? 13.871 -7.557 -27.069 1.00 80.75 88 THR A O 1
ATOM 694 N N . PRO A 1 89 ? 15.842 -8.430 -27.776 1.00 81.56 89 PRO A N 1
ATOM 695 C CA . PRO A 1 89 ? 16.653 -7.653 -26.853 1.00 81.56 89 PRO A CA 1
ATOM 696 C C . PRO A 1 89 ? 16.643 -6.179 -27.252 1.00 81.56 89 PRO A C 1
ATOM 698 O O . PRO A 1 89 ? 16.438 -5.830 -28.416 1.00 81.56 89 PRO A O 1
ATOM 701 N N . PHE A 1 90 ? 16.876 -5.306 -26.279 1.00 82.81 90 PHE A N 1
ATOM 702 C CA . PHE A 1 90 ? 17.162 -3.912 -26.565 1.00 82.81 90 PHE A CA 1
ATOM 703 C C . PHE A 1 90 ? 18.616 -3.795 -27.016 1.00 82.81 90 PHE A C 1
ATOM 705 O O . PHE A 1 90 ? 19.515 -4.336 -26.368 1.00 82.81 90 PHE A O 1
ATOM 712 N N . GLU A 1 91 ? 18.832 -3.089 -28.121 1.00 83.38 91 GLU A N 1
ATOM 713 C CA . GLU A 1 91 ? 20.145 -2.867 -28.717 1.00 83.38 91 GLU A CA 1
ATOM 714 C C . GLU A 1 91 ? 20.436 -1.370 -28.729 1.00 83.38 91 GLU A C 1
ATOM 716 O O . GLU A 1 91 ? 19.675 -0.587 -29.299 1.00 83.38 91 GLU A O 1
ATOM 721 N N . GLY A 1 92 ? 21.544 -0.965 -28.115 1.00 82.44 92 GLY A N 1
ATOM 722 C CA . GLY A 1 92 ? 21.911 0.443 -28.047 1.00 82.44 92 GLY A CA 1
ATOM 723 C C . GLY A 1 92 ? 23.334 0.671 -27.560 1.00 82.44 92 GLY A C 1
ATOM 724 O O . GLY A 1 92 ? 24.069 -0.262 -27.235 1.00 82.44 92 GLY A O 1
ATOM 725 N N . THR A 1 93 ? 23.749 1.931 -27.532 1.00 83.62 93 THR A N 1
ATOM 726 C CA . THR A 1 93 ? 24.958 2.357 -26.819 1.00 83.62 93 THR A CA 1
ATOM 727 C C . THR A 1 93 ? 24.726 2.307 -25.305 1.00 83.62 93 THR A C 1
ATOM 729 O O . THR A 1 93 ? 23.593 2.161 -24.851 1.00 83.62 93 THR A O 1
ATOM 732 N N . GLY A 1 94 ? 25.777 2.475 -24.495 1.00 77.75 94 GLY A N 1
ATOM 733 C CA . GLY A 1 94 ? 25.611 2.567 -23.036 1.00 77.75 94 GLY A CA 1
ATOM 734 C C . GLY A 1 94 ? 24.600 3.645 -22.607 1.00 77.75 94 GLY A C 1
ATOM 735 O O . GLY A 1 94 ? 23.771 3.391 -21.745 1.00 77.75 94 GLY A O 1
ATOM 736 N N . ALA A 1 95 ? 24.588 4.801 -23.283 1.00 81.81 95 ALA A N 1
ATOM 737 C CA . ALA A 1 95 ? 23.633 5.875 -22.999 1.00 81.81 95 ALA A CA 1
ATOM 738 C C . ALA A 1 95 ? 22.181 5.505 -23.356 1.00 81.81 95 ALA A C 1
ATOM 740 O O . ALA A 1 95 ? 21.249 5.958 -22.693 1.00 81.81 95 ALA A O 1
ATOM 741 N N . ASP A 1 96 ? 21.984 4.679 -24.387 1.00 82.56 96 ASP A N 1
ATOM 742 C CA . ASP A 1 96 ? 20.655 4.193 -24.768 1.00 82.56 96 ASP A CA 1
ATOM 743 C C . ASP A 1 96 ? 20.127 3.177 -23.748 1.00 82.56 96 ASP A C 1
ATOM 745 O O . ASP A 1 96 ? 18.939 3.187 -23.432 1.00 82.56 96 ASP A O 1
ATOM 749 N N . VAL A 1 97 ? 21.011 2.331 -23.202 1.00 79.50 97 VAL A N 1
ATOM 750 C CA . VAL A 1 97 ? 20.663 1.390 -22.127 1.00 79.50 97 VAL A CA 1
ATOM 751 C C . VAL A 1 97 ? 20.258 2.149 -20.863 1.00 79.50 97 VAL A C 1
ATOM 753 O O . VAL A 1 97 ? 19.172 1.902 -20.342 1.00 79.50 97 VAL A O 1
ATOM 756 N N . ASP A 1 98 ? 21.050 3.135 -20.428 1.00 81.19 98 ASP A N 1
ATOM 757 C CA . ASP A 1 98 ? 20.721 3.972 -19.263 1.00 81.19 98 ASP A CA 1
ATOM 758 C C . ASP A 1 98 ? 19.364 4.685 -19.435 1.00 81.19 98 ASP A C 1
ATOM 760 O O . ASP A 1 98 ? 18.554 4.776 -18.505 1.00 81.19 98 ASP A O 1
ATOM 764 N N . ALA A 1 99 ? 19.086 5.188 -20.643 1.00 86.44 99 ALA A N 1
ATOM 765 C CA . ALA A 1 99 ? 17.819 5.840 -20.959 1.00 86.44 99 ALA A CA 1
ATOM 766 C C . ALA A 1 99 ? 16.634 4.860 -20.918 1.00 86.44 99 ALA A C 1
ATOM 768 O O . ALA A 1 99 ? 15.557 5.211 -20.422 1.00 86.44 99 ALA A O 1
ATOM 769 N N . GLU A 1 100 ? 16.820 3.635 -21.408 1.00 85.00 100 GLU A N 1
ATOM 770 C CA . GLU A 1 100 ? 15.806 2.582 -21.374 1.00 85.00 100 GLU A CA 1
ATOM 771 C C . GLU A 1 100 ? 15.518 2.118 -19.937 1.00 85.00 100 GLU A C 1
ATOM 773 O O . GLU A 1 100 ? 14.350 2.008 -19.543 1.00 85.00 100 GLU A O 1
ATOM 778 N N . GLU A 1 101 ? 16.549 1.946 -19.108 1.00 82.31 101 GLU A N 1
ATOM 779 C CA . GLU A 1 101 ? 16.394 1.647 -17.682 1.00 82.31 101 GLU A CA 1
ATOM 780 C C . GLU A 1 101 ? 15.636 2.762 -16.949 1.00 82.31 101 GLU A C 1
ATOM 782 O O . GLU A 1 101 ? 14.667 2.495 -16.229 1.00 82.31 101 GLU A O 1
ATOM 787 N N . ALA A 1 102 ? 15.997 4.029 -17.184 1.00 85.81 102 ALA A N 1
ATOM 788 C CA . ALA A 1 102 ? 15.298 5.176 -16.607 1.00 85.81 102 ALA A CA 1
ATOM 789 C C . ALA A 1 102 ? 13.824 5.235 -17.049 1.00 85.81 102 ALA A C 1
ATOM 791 O O . ALA A 1 102 ? 12.929 5.531 -16.246 1.00 85.81 102 ALA A O 1
ATOM 792 N N . ARG A 1 10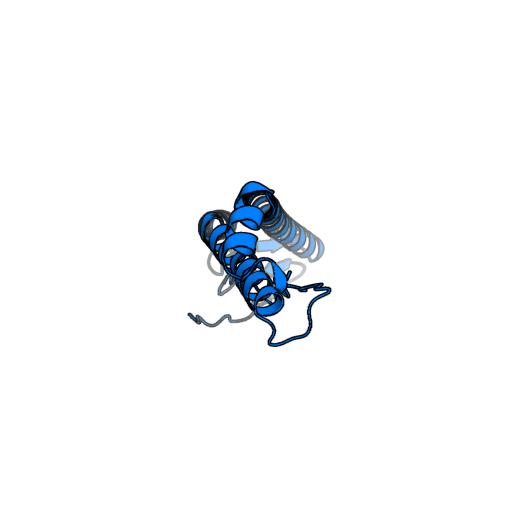3 ? 13.542 4.903 -18.316 1.00 90.06 103 ARG A N 1
ATOM 793 C CA . ARG A 1 103 ? 12.179 4.810 -18.855 1.00 90.06 103 ARG A CA 1
ATOM 794 C C . ARG A 1 103 ? 11.369 3.729 -18.139 1.00 90.06 103 ARG A C 1
ATOM 796 O O . ARG A 1 10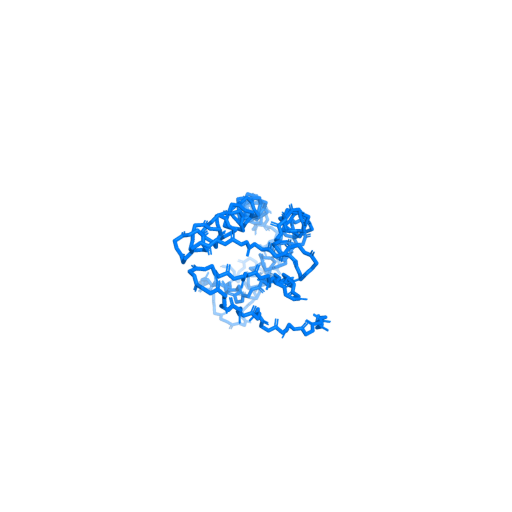3 ? 10.199 3.960 -17.815 1.00 90.06 103 ARG A O 1
ATOM 803 N N . LEU A 1 104 ? 11.948 2.551 -17.907 1.00 88.31 104 LEU A N 1
ATOM 804 C CA . LEU A 1 104 ? 11.302 1.454 -17.179 1.00 88.31 104 LEU A CA 1
ATOM 805 C C . LEU A 1 104 ? 11.063 1.825 -15.711 1.00 88.31 104 LEU A C 1
ATOM 807 O O . LEU A 1 104 ? 9.932 1.713 -15.230 1.00 88.31 104 LEU A O 1
ATOM 811 N N . ALA A 1 105 ? 12.078 2.365 -15.033 1.00 84.81 105 ALA A N 1
ATOM 812 C CA . ALA A 1 105 ? 11.979 2.829 -13.652 1.00 84.81 105 ALA A CA 1
ATOM 813 C C . ALA A 1 105 ? 10.877 3.888 -13.477 1.00 84.81 105 ALA A C 1
ATOM 815 O O . ALA A 1 105 ? 10.094 3.820 -12.529 1.00 84.81 105 ALA A O 1
ATOM 816 N N . SER A 1 106 ? 10.747 4.822 -14.426 1.00 89.44 106 SER A N 1
ATOM 817 C CA . SER A 1 106 ? 9.683 5.833 -14.428 1.00 89.44 106 SER A CA 1
ATOM 818 C C . SER A 1 106 ? 8.281 5.212 -14.512 1.00 89.44 106 SER A C 1
ATOM 820 O O . SER A 1 106 ? 7.388 5.583 -13.744 1.00 89.44 106 SER A O 1
ATOM 822 N N . LYS A 1 107 ? 8.078 4.213 -15.385 1.00 91.38 107 LYS A N 1
ATOM 823 C CA . LYS A 1 107 ? 6.790 3.502 -15.508 1.00 91.38 107 LYS A CA 1
ATOM 824 C C . LYS A 1 107 ? 6.426 2.736 -14.235 1.00 91.38 107 LYS A C 1
ATOM 826 O O . LYS A 1 107 ? 5.272 2.791 -13.793 1.00 91.38 107 LYS A O 1
ATOM 831 N N . VAL A 1 108 ? 7.400 2.063 -13.622 1.00 90.31 108 VAL A N 1
ATOM 832 C CA . VAL A 1 108 ? 7.217 1.382 -12.330 1.00 90.31 108 VAL A CA 1
ATOM 833 C C . VAL A 1 108 ? 6.870 2.401 -11.242 1.00 90.31 108 VAL A C 1
ATOM 835 O O . VAL A 1 108 ? 5.863 2.245 -10.550 1.00 90.31 108 VAL A O 1
ATOM 838 N N . GLY A 1 109 ? 7.637 3.491 -11.141 1.00 88.31 109 GLY A N 1
ATOM 839 C CA . GLY A 1 109 ? 7.415 4.563 -10.169 1.00 88.31 109 GLY A CA 1
ATOM 840 C C . GLY A 1 109 ? 6.027 5.195 -10.282 1.00 88.31 109 GLY A C 1
ATOM 841 O O . GLY A 1 109 ? 5.339 5.361 -9.274 1.00 88.31 109 GLY A O 1
ATOM 842 N N . ALA A 1 110 ? 5.558 5.466 -11.502 1.00 93.12 110 ALA A N 1
ATOM 843 C CA . ALA A 1 110 ? 4.218 5.997 -11.739 1.00 93.12 110 ALA A CA 1
ATOM 844 C C . ALA A 1 110 ? 3.112 5.023 -11.290 1.00 93.12 110 ALA A C 1
ATOM 846 O O . ALA A 1 110 ? 2.094 5.444 -10.734 1.00 93.12 110 ALA A O 1
ATOM 847 N N . SER A 1 111 ? 3.311 3.719 -11.498 1.00 92.75 111 SER A N 1
ATOM 848 C CA . SER A 1 111 ? 2.368 2.673 -11.077 1.00 92.75 111 SER A CA 1
ATOM 849 C C . SER A 1 111 ? 2.290 2.570 -9.551 1.00 92.75 111 SER A C 1
ATOM 851 O O . SER A 1 111 ? 1.196 2.578 -8.978 1.00 92.75 111 SER A O 1
ATOM 853 N N . LEU A 1 112 ? 3.441 2.608 -8.873 1.00 90.69 112 LEU A N 1
ATOM 854 C CA . LEU A 1 112 ? 3.519 2.664 -7.410 1.00 90.69 112 LEU A CA 1
ATOM 855 C C . LEU A 1 112 ? 2.878 3.938 -6.844 1.00 90.69 112 LEU A C 1
ATOM 857 O O . LEU A 1 112 ? 2.151 3.873 -5.852 1.00 90.69 112 LEU A O 1
ATOM 861 N N . GLN A 1 113 ? 3.085 5.091 -7.485 1.00 93.69 113 GLN A N 1
ATOM 862 C CA . GLN A 1 113 ? 2.486 6.357 -7.063 1.00 93.69 113 GLN A CA 1
ATOM 863 C C . GLN A 1 113 ? 0.953 6.314 -7.139 1.00 93.69 113 GLN A C 1
ATOM 865 O O . GLN A 1 113 ? 0.278 6.696 -6.178 1.00 93.69 113 GLN A O 1
ATOM 870 N N . ARG A 1 114 ? 0.387 5.813 -8.247 1.00 94.81 114 ARG A N 1
ATOM 871 C CA . ARG A 1 114 ? -1.071 5.651 -8.399 1.00 94.81 114 ARG A CA 1
ATOM 872 C C . ARG A 1 114 ? -1.645 4.694 -7.360 1.00 94.81 114 ARG A C 1
ATOM 874 O O . ARG A 1 114 ? -2.680 4.993 -6.759 1.00 94.81 114 ARG A O 1
ATOM 881 N N . PHE A 1 115 ? -0.974 3.568 -7.123 1.00 93.81 115 PHE A N 1
ATOM 882 C CA . PHE A 1 115 ? -1.345 2.639 -6.059 1.00 93.81 115 PHE A CA 1
ATOM 883 C C . PHE A 1 115 ? -1.344 3.333 -4.689 1.00 93.81 115 PHE A C 1
ATOM 885 O O . PHE A 1 115 ? -2.346 3.277 -3.975 1.00 93.81 115 PHE A O 1
ATOM 892 N N . GLY A 1 116 ? -0.272 4.059 -4.354 1.00 91.88 116 GLY A N 1
ATOM 893 C CA . GLY A 1 116 ? -0.141 4.790 -3.094 1.00 91.88 116 GLY A CA 1
ATOM 894 C C . GLY A 1 116 ? -1.258 5.812 -2.875 1.00 91.88 116 GLY A C 1
ATOM 895 O O . GLY A 1 116 ? -1.825 5.880 -1.785 1.00 91.88 116 GLY A O 1
ATOM 896 N N . GLN A 1 117 ? -1.652 6.549 -3.917 1.00 95.88 117 GLN A N 1
ATOM 897 C CA . GLN A 1 117 ? -2.777 7.492 -3.860 1.00 95.88 117 GLN A CA 1
ATOM 898 C C . GLN A 1 117 ? -4.116 6.788 -3.589 1.00 95.88 117 GLN A C 1
ATOM 900 O O . GLN A 1 117 ? -4.881 7.221 -2.721 1.00 95.88 117 GLN A O 1
ATOM 905 N N . LYS A 1 118 ? -4.406 5.690 -4.303 1.00 95.38 118 LYS A N 1
ATOM 906 C CA . LYS A 1 118 ? -5.635 4.893 -4.120 1.00 95.38 118 LYS A CA 1
ATOM 907 C C . LYS A 1 118 ? -5.706 4.270 -2.722 1.00 95.38 118 LYS A C 1
ATOM 909 O O . LYS A 1 118 ? -6.743 4.369 -2.053 1.00 95.38 118 LYS A O 1
ATOM 914 N N . PHE A 1 119 ? -4.594 3.686 -2.273 1.00 94.19 119 PHE A N 1
ATOM 915 C CA . PHE A 1 119 ? -4.426 3.141 -0.930 1.00 94.19 119 PHE A CA 1
ATOM 916 C C . PHE A 1 119 ? -4.670 4.219 0.127 1.00 94.19 119 PHE A C 1
ATOM 918 O O . PHE A 1 119 ? -5.558 4.056 0.962 1.00 94.19 119 PHE A O 1
ATOM 925 N N . HIS A 1 120 ? -3.953 5.345 0.046 1.00 93.81 120 HIS A N 1
ATOM 926 C CA . HIS A 1 120 ? -4.054 6.432 1.016 1.00 93.81 120 HIS A CA 1
ATOM 927 C C . HIS A 1 120 ? -5.481 6.975 1.103 1.00 93.81 120 HIS A C 1
ATOM 929 O O . HIS A 1 120 ? -6.028 7.100 2.192 1.00 93.81 120 HIS A O 1
ATOM 935 N N . LYS A 1 121 ? -6.131 7.229 -0.038 1.00 96.12 121 LYS A N 1
ATOM 936 C CA . LYS A 1 121 ? -7.520 7.707 -0.071 1.00 96.12 121 LYS A CA 1
ATOM 937 C C . LYS A 1 121 ? -8.483 6.741 0.627 1.00 96.12 121 LYS A C 1
ATOM 939 O O . LYS A 1 121 ? -9.347 7.175 1.389 1.00 96.12 121 LYS A O 1
ATOM 944 N N . SER A 1 122 ? -8.347 5.444 0.360 1.00 96.00 122 SER A N 1
ATOM 945 C CA . SER A 1 122 ? -9.240 4.416 0.913 1.00 96.00 122 SER A CA 1
ATOM 946 C C . SER A 1 122 ? -9.009 4.224 2.408 1.00 96.00 122 SER A C 1
ATOM 948 O O . SER A 1 122 ? -9.961 4.248 3.188 1.00 96.00 122 SER A O 1
ATOM 950 N N . TYR A 1 123 ? -7.742 4.134 2.810 1.00 94.00 123 TYR A N 1
ATOM 951 C CA . TYR A 1 123 ? -7.361 3.985 4.204 1.00 94.00 123 TYR A CA 1
ATOM 952 C C . TYR A 1 123 ? -7.748 5.213 5.034 1.00 94.00 123 TYR A C 1
ATOM 954 O O . TYR A 1 123 ? -8.363 5.058 6.084 1.00 94.00 123 TYR A O 1
ATOM 962 N N . SER A 1 124 ? -7.500 6.431 4.543 1.00 94.31 124 SER A N 1
ATOM 963 C CA . SER A 1 124 ? -7.887 7.670 5.233 1.00 94.31 124 SER A CA 1
ATOM 964 C C . SER A 1 124 ? -9.400 7.774 5.442 1.00 94.31 124 SER A C 1
ATOM 966 O O . SER A 1 124 ? -9.839 8.236 6.493 1.00 94.31 124 SER A O 1
ATOM 968 N N . LYS A 1 125 ? -10.215 7.292 4.493 1.00 96.31 125 LYS A N 1
ATOM 969 C CA . LYS A 1 125 ? -11.676 7.232 4.658 1.00 96.31 125 LYS A CA 1
ATOM 970 C C . LYS A 1 125 ? -12.089 6.252 5.760 1.00 96.31 125 LYS A C 1
ATOM 972 O O . LYS A 1 125 ? -12.944 6.586 6.577 1.00 96.31 125 LYS A O 1
ATOM 977 N N . LEU A 1 126 ? -11.499 5.054 5.780 1.00 95.19 126 LEU A N 1
ATOM 978 C CA . LEU A 1 126 ? -11.770 4.058 6.822 1.00 95.19 126 LEU A CA 1
ATOM 979 C C . LEU A 1 126 ? -11.316 4.560 8.191 1.00 95.19 126 LEU A C 1
ATOM 981 O O . LEU A 1 126 ? -12.091 4.505 9.141 1.00 95.19 126 LEU A O 1
ATOM 985 N N . LYS A 1 127 ? -10.115 5.137 8.266 1.00 92.75 127 LYS A N 1
ATOM 986 C CA . LYS A 1 127 ? -9.585 5.763 9.475 1.00 92.75 127 LYS A CA 1
ATOM 987 C C . LYS A 1 127 ? -10.531 6.843 9.999 1.00 92.75 127 LYS A C 1
ATOM 989 O O . LYS A 1 127 ? -10.966 6.744 11.134 1.00 92.75 127 LYS A O 1
ATOM 994 N N . ALA A 1 128 ? -10.942 7.800 9.166 1.00 94.50 128 ALA A N 1
ATOM 995 C CA . ALA A 1 128 ? -11.874 8.853 9.578 1.00 94.50 128 ALA A CA 1
ATOM 996 C C . ALA A 1 128 ? -13.224 8.302 10.076 1.00 94.50 128 ALA A C 1
ATOM 998 O O . ALA A 1 128 ? -13.828 8.857 10.992 1.00 94.50 128 ALA A O 1
ATOM 999 N N . TYR A 1 129 ? -13.704 7.201 9.491 1.00 95.44 129 TYR A N 1
ATOM 1000 C CA . TYR A 1 129 ? -14.900 6.520 9.981 1.00 95.44 1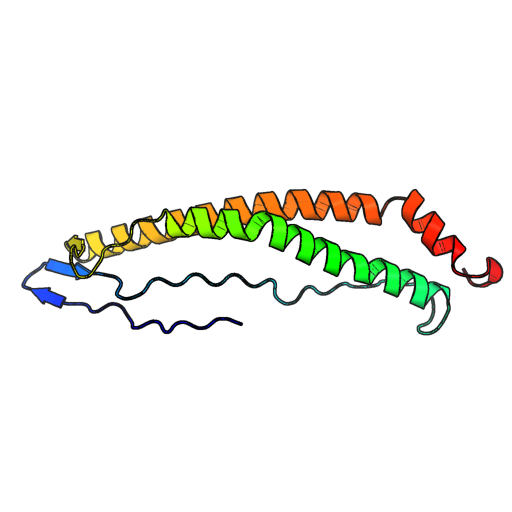29 TYR A CA 1
ATOM 1001 C C . TYR A 1 129 ? -14.675 5.881 11.359 1.00 95.44 129 TYR A C 1
ATOM 1003 O O . TYR A 1 129 ? -15.519 6.055 12.242 1.00 95.44 129 TYR A O 1
ATOM 1011 N N . ARG A 1 130 ? -13.560 5.164 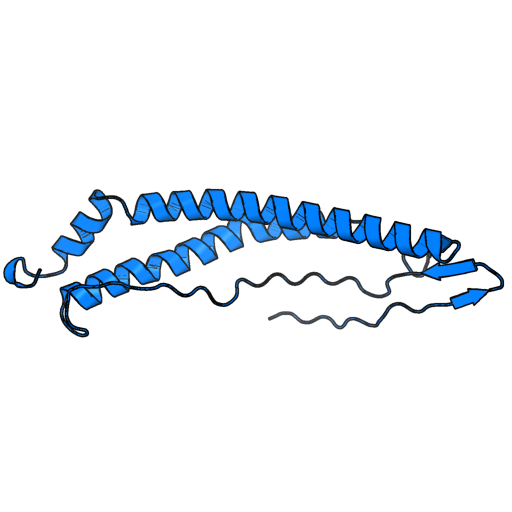11.557 1.00 93.31 130 ARG A N 1
ATOM 1012 C CA . ARG A 1 130 ? -13.191 4.549 12.844 1.00 93.31 130 ARG A CA 1
ATOM 1013 C C . ARG A 1 130 ? -12.965 5.588 13.935 1.00 93.31 130 ARG A C 1
ATOM 1015 O O . ARG A 1 130 ? -13.518 5.416 15.009 1.00 93.31 130 ARG A O 1
ATOM 1022 N N . ASP A 1 131 ? -12.322 6.699 13.606 1.00 92.88 131 ASP A N 1
ATOM 1023 C CA . ASP A 1 131 ? -12.021 7.781 14.548 1.00 92.88 131 ASP A CA 1
ATOM 1024 C C . ASP A 1 131 ? -13.236 8.683 14.839 1.00 92.88 131 ASP A C 1
ATOM 1026 O O . ASP A 1 131 ? -13.146 9.652 15.593 1.00 92.88 131 ASP A O 1
ATOM 1030 N N . SER A 1 132 ? -14.393 8.417 14.225 1.00 94.38 132 SER A N 1
ATOM 1031 C CA . SER A 1 132 ? -15.579 9.248 14.429 1.00 94.38 132 SER A CA 1
ATOM 1032 C C . SER A 1 132 ? -16.120 9.133 15.857 1.00 94.38 132 SER A C 1
ATOM 1034 O O . SER A 1 132 ? -16.108 8.062 16.471 1.00 94.38 132 SER A O 1
ATOM 1036 N N . ALA A 1 133 ? -16.701 10.227 16.363 1.00 94.19 133 ALA A N 1
ATOM 1037 C CA . ALA A 1 133 ? -17.315 10.271 17.693 1.00 94.19 133 ALA A CA 1
ATOM 1038 C C . ALA A 1 133 ? -18.326 9.131 17.915 1.00 94.19 133 ALA A C 1
ATOM 1040 O O . ALA A 1 133 ? -18.381 8.546 18.992 1.00 94.19 133 ALA A O 1
ATOM 1041 N N . HIS A 1 134 ? -19.075 8.761 16.873 1.00 94.69 134 HIS A N 1
ATOM 1042 C CA . HIS A 1 134 ? -20.031 7.658 16.927 1.00 94.69 134 HIS A CA 1
ATOM 1043 C C . HIS A 1 134 ? -19.373 6.290 17.177 1.00 94.69 134 HIS A C 1
ATOM 1045 O O . HIS A 1 134 ? -19.939 5.450 17.877 1.00 94.69 134 HIS A O 1
ATOM 1051 N N . GLN A 1 135 ? -18.194 6.025 16.608 1.00 94.69 135 GLN A N 1
ATOM 1052 C CA . GLN A 1 135 ? -17.484 4.772 16.879 1.00 94.69 135 GLN A CA 1
ATOM 1053 C C . GLN A 1 135 ? -16.869 4.778 18.278 1.00 94.69 135 GLN A C 1
ATOM 1055 O O . GLN A 1 135 ? -17.001 3.780 18.985 1.00 94.69 135 GLN A O 1
ATOM 1060 N N . TYR A 1 136 ? -16.292 5.898 18.722 1.00 90.69 136 TYR A N 1
ATOM 1061 C CA . TYR A 1 136 ? -15.795 6.015 20.096 1.00 90.69 136 TYR A CA 1
ATOM 1062 C C . TYR A 1 136 ? -16.912 5.933 21.140 1.00 90.69 136 TYR A C 1
ATOM 1064 O O . TYR A 1 136 ? -16.704 5.364 22.205 1.00 90.69 136 TYR A O 1
ATOM 1072 N N . GLU A 1 137 ? -18.130 6.382 20.836 1.00 92.94 137 GLU A N 1
ATOM 1073 C CA . GLU A 1 137 ? -19.280 6.172 21.721 1.00 92.94 137 GLU A CA 1
ATOM 1074 C C . GLU A 1 137 ? -19.552 4.675 21.956 1.00 92.94 137 GLU A C 1
ATOM 1076 O O . GLU A 1 137 ? -19.896 4.265 23.065 1.00 92.94 137 GLU A O 1
ATOM 1081 N N . LYS A 1 138 ? -19.357 3.833 20.931 1.00 94.31 138 LYS A N 1
ATOM 1082 C CA . LYS A 1 138 ? -19.469 2.372 21.070 1.00 94.31 138 LYS A CA 1
ATOM 1083 C C . LYS A 1 138 ? -18.338 1.798 21.912 1.00 94.31 138 LYS A C 1
ATOM 1085 O O . LYS A 1 138 ? -18.595 0.884 22.683 1.00 94.31 138 LYS A O 1
ATOM 1090 N N . VAL A 1 139 ? -17.120 2.324 21.776 1.00 93.38 139 VAL A N 1
ATOM 1091 C CA . VAL A 1 139 ? -15.972 1.941 22.616 1.00 93.38 139 VAL A CA 1
ATOM 1092 C C . VAL A 1 139 ? -16.254 2.294 24.077 1.00 93.38 139 VAL A C 1
ATOM 1094 O O . VAL A 1 139 ? -16.169 1.424 24.937 1.00 93.38 139 VAL A O 1
ATOM 1097 N N . ASN A 1 140 ? -16.735 3.511 24.343 1.00 91.00 140 ASN A N 1
ATOM 1098 C CA . ASN A 1 140 ? -17.066 3.998 25.685 1.00 91.00 140 ASN A CA 1
ATOM 1099 C C . ASN A 1 140 ? -18.172 3.179 26.377 1.00 91.00 140 ASN A C 1
ATOM 1101 O O . ASN A 1 140 ? -18.233 3.110 27.601 1.00 91.00 140 ASN A O 1
ATOM 1105 N N . LYS A 1 141 ? -19.054 2.530 25.609 1.00 94.56 141 LYS A N 1
ATOM 1106 C CA . LYS A 1 141 ? -20.102 1.644 26.145 1.00 94.56 141 LYS A CA 1
ATOM 1107 C C . LYS A 1 141 ? -19.590 0.257 26.556 1.00 94.56 141 LYS A C 1
ATOM 1109 O O . LYS A 1 141 ? -20.358 -0.492 27.150 1.00 94.56 141 LYS A O 1
ATOM 1114 N N . GLN A 1 142 ? -18.336 -0.096 26.253 1.00 94.56 142 GLN A N 1
ATOM 1115 C CA . GLN A 1 142 ? -17.769 -1.415 26.580 1.00 94.56 142 GLN A CA 1
ATOM 1116 C C . GLN A 1 142 ? -17.341 -1.549 28.043 1.00 94.56 142 GLN A C 1
ATOM 1118 O O . GLN A 1 142 ? -17.242 -2.670 28.531 1.00 94.56 142 GLN A O 1
ATOM 1123 N N . CYS A 1 143 ? -17.112 -0.433 28.742 1.00 93.81 143 CYS A N 1
ATOM 1124 C CA . CYS A 1 143 ? -16.665 -0.436 30.134 1.00 93.81 143 CYS A CA 1
ATOM 1125 C C . CYS A 1 143 ? -17.609 0.377 31.029 1.00 93.81 143 CYS A C 1
ATOM 1127 O O . CYS A 1 143 ? -18.263 1.312 30.546 1.00 93.81 143 CYS A O 1
ATOM 1129 N N . PRO A 1 144 ? -17.682 0.067 32.336 1.00 93.12 144 PRO A N 1
ATOM 1130 C CA . PRO A 1 144 ? -18.460 0.844 33.294 1.00 93.12 144 PRO A CA 1
ATOM 1131 C C . PRO A 1 144 ? -18.060 2.323 33.306 1.00 93.12 144 PRO A C 1
ATOM 1133 O O . PRO A 1 144 ? -16.881 2.660 33.246 1.00 93.12 144 PRO A O 1
ATOM 1136 N N . LYS A 1 145 ? -19.039 3.229 33.449 1.00 87.25 145 LYS A N 1
ATOM 1137 C CA . LYS A 1 145 ? -18.801 4.689 33.429 1.00 87.25 145 LYS A CA 1
ATOM 1138 C C . LYS A 1 145 ? -17.763 5.168 34.450 1.00 87.25 145 LYS A C 1
ATOM 1140 O O . LYS A 1 145 ? -17.090 6.149 34.178 1.00 87.25 145 LYS A O 1
ATOM 1145 N N . GLY A 1 146 ? -17.655 4.497 35.598 1.00 87.12 146 GLY A N 1
ATOM 1146 C CA . GLY A 1 146 ? -16.696 4.841 36.652 1.00 87.12 146 GLY A CA 1
ATOM 1147 C C . GLY A 1 146 ? -15.253 4.412 36.374 1.00 87.12 146 GLY A C 1
ATOM 1148 O O . GLY A 1 146 ? -14.381 4.739 37.169 1.00 87.12 146 GLY A O 1
ATOM 1149 N N . GLU A 1 147 ? -15.000 3.675 35.289 1.00 84.56 147 GLU A N 1
ATOM 1150 C CA . GLU A 1 147 ? -13.651 3.247 34.904 1.00 84.56 147 GLU A CA 1
ATOM 1151 C C . GLU A 1 147 ? -12.998 4.174 33.862 1.00 84.56 147 GLU A C 1
ATOM 1153 O O . GLU A 1 147 ? -11.774 4.153 33.737 1.00 84.56 147 GLU A O 1
ATOM 1158 N N . TRP A 1 148 ? -13.788 4.981 33.137 1.00 86.19 148 TRP A N 1
ATOM 1159 C CA . TRP A 1 148 ? -13.328 5.932 32.107 1.00 86.19 148 TRP A CA 1
ATOM 1160 C C . TRP A 1 148 ? -12.814 7.267 32.666 1.00 86.19 148 TRP A C 1
ATOM 1162 O O . TRP A 1 148 ? -13.178 7.655 33.789 1.00 86.19 148 TRP A O 1
#